Protein AF-A0A270B302-F1 (afdb_monomer_lite)

Structure (mmCIF, N/CA/C/O backbone):
data_AF-A0A270B302-F1
#
_entry.id   AF-A0A270B302-F1
#
loop_
_atom_site.group_PDB
_atom_site.id
_atom_site.type_symbol
_atom_site.label_atom_id
_atom_site.label_alt_id
_atom_site.label_comp_id
_atom_site.label_asym_id
_atom_site.label_entity_id
_atom_site.label_seq_id
_atom_site.pdbx_PDB_ins_code
_atom_site.Cartn_x
_atom_site.Cartn_y
_atom_site.Cartn_z
_atom_site.occupancy
_atom_site.B_iso_or_equiv
_atom_site.auth_seq_id
_atom_site.auth_comp_id
_atom_site.auth_asym_id
_atom_site.auth_atom_id
_atom_site.pdbx_PDB_model_num
ATOM 1 N N . MET A 1 1 ? -52.732 8.296 9.130 1.00 56.81 1 MET A N 1
ATOM 2 C CA . MET A 1 1 ? -51.969 8.381 10.397 1.00 56.81 1 MET A CA 1
ATOM 3 C C . MET A 1 1 ? -50.623 7.704 10.177 1.00 56.81 1 MET A C 1
ATOM 5 O O . MET A 1 1 ? -50.614 6.596 9.661 1.00 56.81 1 MET A O 1
ATOM 9 N N . GLY A 1 2 ? -49.505 8.390 10.431 1.00 74.88 2 GLY A N 1
ATOM 10 C CA . GLY A 1 2 ? -48.160 7.853 10.175 1.00 74.88 2 GLY A CA 1
ATOM 11 C C . GLY A 1 2 ? -47.655 7.004 11.341 1.00 74.88 2 GLY A C 1
ATOM 12 O O . GLY A 1 2 ? -47.826 7.389 12.493 1.00 74.88 2 GLY A O 1
ATOM 13 N N . ASN A 1 3 ? -47.038 5.857 11.051 1.00 78.06 3 ASN A N 1
ATOM 14 C CA . ASN A 1 3 ? -46.479 4.977 12.078 1.00 78.06 3 ASN A CA 1
ATOM 15 C C . ASN A 1 3 ? -45.327 5.652 12.839 1.00 78.06 3 ASN A C 1
ATOM 17 O O . ASN A 1 3 ? -44.402 6.201 12.235 1.00 78.06 3 ASN A O 1
ATOM 21 N N . GLN A 1 4 ? -45.359 5.558 14.170 1.00 79.88 4 GLN A N 1
ATOM 22 C CA . GLN A 1 4 ? -44.316 6.092 15.043 1.00 79.88 4 GLN A CA 1
ATOM 23 C C . GLN A 1 4 ? -43.070 5.202 14.995 1.00 79.88 4 GLN A C 1
ATOM 25 O O . GLN A 1 4 ? -43.140 4.002 15.270 1.00 79.88 4 GLN A O 1
ATOM 30 N N . ARG A 1 5 ? -41.910 5.781 14.656 1.00 84.62 5 ARG A N 1
ATOM 31 C CA . ARG A 1 5 ? -40.636 5.047 14.690 1.00 84.62 5 ARG A CA 1
ATOM 32 C C . ARG A 1 5 ? -40.304 4.659 16.129 1.00 84.62 5 ARG A C 1
ATOM 34 O O . ARG A 1 5 ? -40.235 5.521 17.001 1.00 84.62 5 ARG A O 1
ATOM 41 N N . ARG A 1 6 ? -40.046 3.371 16.354 1.00 84.38 6 ARG A N 1
ATOM 42 C CA . ARG A 1 6 ? -39.422 2.862 17.580 1.00 84.38 6 ARG A CA 1
ATOM 43 C C . ARG A 1 6 ? -37.920 2.726 17.349 1.00 84.38 6 ARG A C 1
ATOM 45 O O . ARG A 1 6 ? -37.509 2.115 16.367 1.00 84.38 6 ARG A O 1
ATOM 52 N N . ILE A 1 7 ? -37.123 3.306 18.241 1.00 84.56 7 ILE A N 1
ATOM 53 C CA . ILE A 1 7 ? -35.661 3.200 18.238 1.00 84.56 7 ILE A CA 1
ATOM 54 C C . ILE A 1 7 ? -35.277 2.332 19.434 1.00 84.56 7 ILE A C 1
ATOM 56 O O . ILE A 1 7 ? -35.614 2.670 20.564 1.00 84.56 7 ILE A O 1
ATOM 60 N N . ASN A 1 8 ? -34.585 1.224 19.178 1.00 86.00 8 ASN A N 1
ATOM 61 C CA . ASN A 1 8 ? -33.998 0.384 20.219 1.00 86.00 8 ASN A CA 1
ATOM 62 C C . ASN A 1 8 ? -32.498 0.671 20.296 1.00 86.00 8 ASN A C 1
ATOM 64 O O . ASN A 1 8 ? -31.819 0.674 19.269 1.00 86.00 8 ASN A O 1
ATOM 68 N N . ILE A 1 9 ? -31.989 0.898 21.506 1.00 87.19 9 ILE A N 1
ATOM 69 C CA . ILE A 1 9 ? -30.572 1.168 21.771 1.00 87.19 9 ILE A CA 1
ATOM 70 C C . ILE A 1 9 ? -29.973 -0.055 22.465 1.00 87.19 9 ILE A C 1
ATOM 72 O O . ILE A 1 9 ? -30.571 -0.596 23.392 1.00 87.19 9 ILE A O 1
ATOM 76 N N . ASN A 1 10 ? -28.794 -0.490 22.012 1.00 94.00 10 ASN A N 1
ATOM 77 C CA . ASN A 1 10 ? -28.007 -1.524 22.680 1.00 94.00 10 ASN A CA 1
ATOM 78 C C . ASN A 1 10 ? -26.925 -0.847 23.546 1.00 94.00 10 ASN A C 1
ATOM 80 O O . ASN A 1 10 ? -25.989 -0.283 22.976 1.00 94.00 10 ASN A O 1
ATOM 84 N N . PRO A 1 11 ? -27.011 -0.921 24.887 1.00 93.50 11 PRO A N 1
ATOM 85 C CA . PRO A 1 11 ? -26.061 -0.259 25.780 1.00 93.50 11 PRO A CA 1
ATOM 86 C C . PRO A 1 11 ? -24.614 -0.718 25.572 1.00 93.50 11 PRO A C 1
ATOM 88 O O . PRO A 1 11 ? -23.720 0.114 25.474 1.00 93.5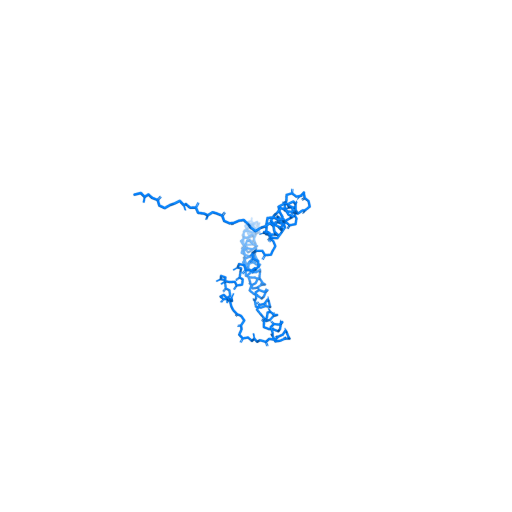0 11 PRO A O 1
ATOM 91 N N . ASN A 1 12 ? -24.384 -2.025 25.394 1.00 95.38 12 ASN A N 1
ATOM 92 C CA . ASN A 1 12 ? -23.039 -2.571 25.176 1.00 95.38 12 ASN A CA 1
ATOM 93 C C . ASN A 1 12 ? -22.401 -2.024 23.896 1.00 95.38 12 ASN A C 1
ATOM 95 O O . ASN A 1 12 ? -21.197 -1.782 23.840 1.00 95.38 12 ASN A O 1
ATOM 99 N N . TRP A 1 13 ? -23.215 -1.831 22.857 1.00 94.12 13 TRP A N 1
ATOM 100 C CA . TRP A 1 13 ? -22.752 -1.258 21.599 1.00 94.12 13 TRP A CA 1
ATOM 101 C C . TRP A 1 13 ? -22.390 0.223 21.740 1.00 94.12 13 TRP A C 1
ATOM 103 O O . TRP A 1 13 ? -21.424 0.678 21.129 1.00 94.12 13 TRP A O 1
ATOM 113 N N . GLU A 1 14 ? -23.135 0.981 22.547 1.00 94.56 14 GLU A N 1
ATOM 114 C CA . GLU A 1 14 ? -22.777 2.372 22.839 1.00 94.56 14 GLU A CA 1
ATOM 115 C C . GLU A 1 14 ? -21.459 2.466 23.604 1.00 94.56 14 GLU A C 1
ATOM 117 O O . GLU A 1 14 ? -20.573 3.201 23.170 1.00 94.56 14 GLU A O 1
ATOM 122 N N . SER A 1 15 ? -21.262 1.638 24.634 1.00 95.50 15 SER A N 1
ATOM 123 C CA . SER A 1 15 ? -20.011 1.614 25.402 1.00 95.50 15 SER A CA 1
ATOM 124 C C . SER A 1 15 ? -18.791 1.292 24.529 1.00 95.50 15 SER A C 1
ATOM 126 O O . SER A 1 15 ? -17.743 1.921 24.655 1.00 95.50 15 SER A O 1
ATOM 128 N N . GLN A 1 16 ? -18.917 0.352 23.587 1.00 96.44 16 GLN A N 1
ATOM 129 C CA . GLN A 1 16 ? -17.839 0.033 22.642 1.00 96.44 16 GLN A CA 1
ATOM 130 C C . GLN A 1 16 ? -17.518 1.203 21.703 1.00 96.44 16 GLN A C 1
ATOM 132 O O . GLN A 1 16 ? -16.350 1.470 21.418 1.00 96.44 16 GLN A O 1
ATOM 137 N N . LYS A 1 17 ? -18.541 1.917 21.217 1.00 95.44 17 LYS A N 1
ATOM 138 C CA . LYS A 1 17 ? -18.345 3.095 20.362 1.00 95.44 17 LYS A CA 1
ATOM 139 C C . LYS A 1 17 ? -17.685 4.241 21.115 1.00 95.44 17 LYS A C 1
ATOM 141 O O . LYS A 1 17 ? -16.839 4.914 20.534 1.00 95.44 17 LYS A O 1
ATOM 146 N N . GLU A 1 18 ? -18.070 4.475 22.366 1.00 96.06 18 GLU A N 1
ATOM 147 C CA . GLU A 1 18 ? -17.437 5.478 23.226 1.00 96.06 18 GLU A CA 1
ATOM 148 C C . GLU A 1 18 ? -15.966 5.155 23.453 1.00 96.06 18 GLU A C 1
ATOM 150 O O . GLU A 1 18 ? -15.122 5.993 23.144 1.00 96.06 18 GLU A O 1
ATOM 155 N N . TYR A 1 19 ? -15.651 3.911 23.822 1.00 95.38 19 TYR A N 1
ATOM 156 C CA . TYR A 1 19 ? -14.269 3.457 23.963 1.00 95.38 19 TYR A CA 1
ATOM 157 C C . TYR A 1 19 ? -13.444 3.702 22.689 1.00 95.38 19 TYR A C 1
ATOM 159 O O . TYR A 1 19 ? -12.371 4.299 22.737 1.00 95.38 19 TYR A O 1
ATOM 167 N N . ILE A 1 20 ? -13.957 3.310 21.517 1.00 94.25 20 ILE A N 1
ATOM 168 C CA . ILE A 1 20 ? -13.257 3.540 20.243 1.00 94.25 20 ILE A CA 1
ATOM 169 C C . ILE A 1 20 ? -13.099 5.039 19.955 1.00 94.25 20 ILE A C 1
ATOM 171 O O . ILE A 1 20 ? -12.041 5.453 19.478 1.00 94.25 20 ILE A O 1
ATOM 175 N N . ARG A 1 21 ? -14.114 5.870 20.235 1.00 94.56 21 ARG A N 1
ATOM 176 C CA . ARG A 1 21 ? -14.009 7.327 20.057 1.00 94.56 21 ARG A CA 1
ATOM 177 C C . ARG A 1 21 ? -12.933 7.919 20.945 1.00 94.56 21 ARG A C 1
ATOM 179 O O . ARG A 1 21 ? -12.169 8.737 20.446 1.00 94.56 21 ARG A O 1
ATOM 186 N N . GLU A 1 22 ? -12.853 7.524 22.209 1.00 95.38 22 GLU A N 1
ATOM 187 C CA . GLU A 1 22 ? -11.812 7.998 23.123 1.00 95.38 22 GLU A CA 1
ATOM 188 C C . GLU A 1 22 ? -10.421 7.625 22.612 1.00 95.38 22 GLU A C 1
ATOM 190 O O . GLU A 1 22 ? -9.557 8.493 22.485 1.00 95.38 22 GLU A O 1
ATOM 195 N N . GLN A 1 23 ? -10.231 6.366 22.206 1.00 93.38 23 GLN A N 1
ATOM 196 C CA . GLN A 1 23 ? -8.964 5.900 21.639 1.00 93.38 23 GLN A CA 1
ATOM 197 C C . GLN A 1 23 ? -8.580 6.686 20.377 1.00 93.38 23 GLN A C 1
ATOM 199 O O . GLN A 1 23 ? -7.456 7.172 20.277 1.00 93.38 23 GLN A O 1
ATOM 204 N N . LEU A 1 24 ? -9.512 6.879 19.437 1.00 92.75 24 LEU A N 1
ATOM 205 C CA . LEU A 1 24 ? -9.273 7.640 18.203 1.00 92.75 24 LEU A CA 1
ATOM 206 C C . LEU A 1 24 ? -9.093 9.145 18.433 1.00 92.75 24 LEU A C 1
ATOM 208 O O . LEU A 1 24 ? -8.446 9.803 17.621 1.00 92.75 24 LEU A O 1
ATOM 212 N N . SER A 1 25 ? 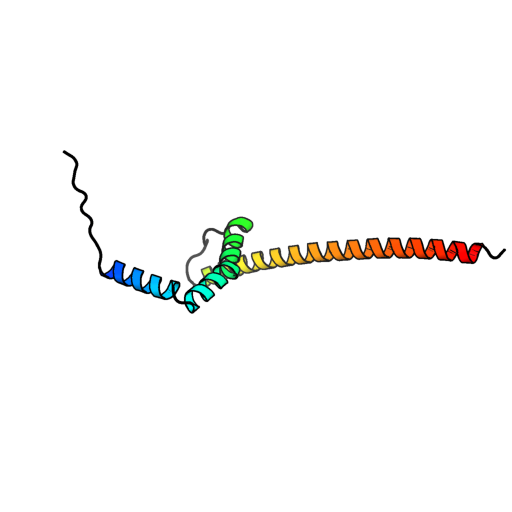-9.677 9.694 19.499 1.00 93.94 25 SER A N 1
ATOM 213 C CA . SER A 1 25 ? -9.589 11.122 19.827 1.00 93.94 25 SER A CA 1
ATOM 214 C C . SER A 1 25 ? -8.316 11.461 20.593 1.00 93.94 25 SER A C 1
ATOM 216 O O . SER A 1 25 ? -7.893 12.616 20.559 1.00 93.94 25 SER A O 1
ATOM 218 N N . SER A 1 26 ? -7.689 10.480 21.247 1.00 95.88 26 SER A N 1
ATOM 219 C CA . SER A 1 26 ? -6.408 10.663 21.927 1.00 95.88 26 SER A CA 1
ATOM 220 C C . SER A 1 26 ? -5.310 11.132 20.950 1.00 95.88 26 SER A C 1
ATOM 222 O O . SER A 1 26 ? -5.286 10.685 19.799 1.00 95.88 26 SER A O 1
ATOM 224 N N . PRO A 1 27 ? -4.368 11.998 21.371 1.00 95.69 27 PRO A N 1
ATOM 225 C CA . PRO A 1 27 ? -3.270 12.442 20.506 1.00 95.69 27 PRO A CA 1
ATOM 226 C C . PRO A 1 27 ? -2.432 11.283 19.947 1.00 95.69 27 PRO A C 1
ATOM 228 O O . PRO A 1 27 ? -2.038 11.302 18.782 1.00 95.69 27 PRO A O 1
ATOM 231 N N . GLU A 1 28 ? -2.204 10.247 20.758 1.00 95.31 28 GLU A N 1
ATOM 232 C CA . GLU A 1 28 ? -1.496 9.033 20.348 1.00 95.31 28 GLU A CA 1
ATOM 233 C C . GLU A 1 28 ? -2.276 8.259 19.275 1.00 95.31 28 GLU A C 1
ATOM 235 O O . GLU A 1 28 ? -1.728 7.932 18.220 1.00 95.31 28 GLU A O 1
ATOM 240 N N . GLY A 1 29 ? -3.574 8.027 19.493 1.00 93.69 29 GLY A N 1
ATOM 241 C CA . GLY A 1 29 ? -4.434 7.346 18.529 1.00 93.69 29 GLY A CA 1
ATOM 242 C C . GLY A 1 29 ? -4.541 8.100 17.205 1.00 93.69 29 GLY A C 1
ATOM 243 O O . GLY A 1 29 ? -4.469 7.484 16.138 1.00 93.69 29 GLY A O 1
ATOM 244 N N . GLN A 1 30 ? -4.621 9.433 17.248 1.00 94.81 30 GLN A N 1
ATOM 245 C CA . GLN A 1 30 ? -4.589 10.273 16.050 1.00 94.81 30 GLN A CA 1
ATOM 246 C C . GLN A 1 30 ? -3.262 10.145 15.295 1.00 94.81 30 GLN A C 1
ATOM 248 O O . GLN A 1 30 ? -3.271 10.006 14.069 1.00 94.81 30 GLN A O 1
ATOM 253 N N . ALA A 1 31 ? -2.129 10.144 16.002 1.00 95.25 31 ALA A N 1
ATOM 254 C CA . ALA A 1 31 ? -0.811 9.984 15.393 1.00 95.25 31 ALA A CA 1
ATOM 255 C C . ALA A 1 31 ? -0.654 8.611 14.717 1.00 95.25 31 ALA A C 1
ATOM 257 O O . ALA A 1 31 ? -0.220 8.528 13.564 1.00 95.25 31 ALA A O 1
ATOM 258 N N . ILE A 1 32 ? -1.075 7.534 15.388 1.00 93.94 32 ILE A N 1
ATOM 259 C CA . ILE A 1 32 ? -1.080 6.180 14.819 1.00 93.94 32 ILE A CA 1
ATOM 260 C C . ILE A 1 32 ? -1.977 6.141 13.581 1.00 93.94 32 ILE A C 1
ATOM 262 O O . ILE A 1 32 ? -1.559 5.667 12.525 1.00 93.94 32 ILE A O 1
ATOM 266 N N . PHE A 1 33 ? -3.194 6.674 13.669 1.00 91.62 33 PHE A N 1
ATOM 267 C CA . PHE A 1 33 ? -4.135 6.680 12.553 1.00 91.62 33 PHE A CA 1
ATOM 268 C C . PHE A 1 33 ? -3.608 7.467 11.344 1.00 91.62 33 PHE A C 1
ATOM 270 O O . PHE A 1 33 ? -3.728 7.008 10.205 1.00 91.62 33 PHE A O 1
ATOM 277 N N . ALA A 1 34 ? -2.966 8.615 11.574 1.00 92.56 34 ALA A N 1
ATOM 278 C CA . ALA A 1 34 ? -2.316 9.395 10.524 1.00 92.56 34 ALA A CA 1
ATOM 279 C C . ALA A 1 34 ? -1.193 8.602 9.837 1.00 92.56 34 ALA A C 1
ATOM 281 O O . ALA A 1 34 ? -1.130 8.571 8.607 1.00 92.56 34 ALA A O 1
ATOM 282 N N . LYS A 1 35 ? -0.363 7.891 10.610 1.00 93.88 35 LYS A N 1
ATOM 283 C CA . LYS A 1 35 ? 0.694 7.022 10.073 1.00 93.88 35 LYS A CA 1
ATOM 284 C C . LYS A 1 35 ? 0.127 5.905 9.193 1.00 93.88 35 LYS A C 1
ATOM 286 O O . LYS A 1 35 ? 0.614 5.686 8.086 1.00 93.88 35 LYS A O 1
ATOM 291 N N . ARG A 1 36 ? -0.966 5.259 9.613 1.00 93.62 36 ARG A N 1
ATOM 292 C CA . ARG A 1 36 ? -1.628 4.198 8.829 1.00 93.62 36 ARG A CA 1
ATOM 293 C C . ARG A 1 36 ? -2.169 4.692 7.488 1.00 93.62 36 ARG A C 1
ATOM 295 O O . ARG A 1 36 ? -2.075 3.976 6.497 1.00 93.62 36 ARG A O 1
ATOM 302 N N . LYS A 1 37 ? -2.683 5.925 7.420 1.00 91.38 37 LYS A N 1
ATOM 303 C CA . LYS A 1 37 ? -3.115 6.525 6.143 1.00 91.38 37 LYS A CA 1
ATOM 304 C C . LYS A 1 37 ? -1.970 6.708 5.149 1.00 91.38 37 LYS A C 1
ATOM 306 O O . LYS A 1 37 ? -2.210 6.691 3.946 1.00 91.38 37 LYS A O 1
ATOM 311 N N . LEU A 1 38 ? -0.756 6.922 5.648 1.00 90.44 38 LEU A N 1
ATOM 312 C CA . LEU A 1 38 ? 0.434 7.133 4.828 1.00 90.44 38 LEU A CA 1
ATOM 313 C C . LEU A 1 38 ? 1.121 5.823 4.437 1.00 90.44 38 LEU A C 1
ATOM 315 O O . LEU A 1 38 ? 1.641 5.721 3.330 1.00 90.44 38 LEU A O 1
ATOM 319 N N . GLU A 1 39 ? 1.134 4.834 5.327 1.00 89.25 39 GLU A N 1
ATOM 320 C CA . GLU A 1 39 ? 1.917 3.607 5.144 1.00 89.25 39 GLU A CA 1
ATOM 321 C C . GLU A 1 39 ? 1.044 2.407 4.751 1.00 89.25 39 GLU A C 1
ATOM 323 O O . GLU A 1 39 ? 1.282 1.776 3.717 1.00 89.25 39 GLU A O 1
ATOM 328 N N . ASP A 1 40 ? 0.002 2.122 5.535 1.00 88.56 40 ASP A N 1
ATOM 329 C CA . ASP A 1 40 ? -0.827 0.921 5.384 1.00 88.56 40 ASP A CA 1
ATOM 330 C C . ASP A 1 40 ? -1.806 1.046 4.211 1.00 88.56 40 ASP A C 1
ATOM 332 O O . ASP A 1 40 ? -1.847 0.194 3.318 1.00 88.56 40 ASP A O 1
ATOM 336 N N . GLU A 1 41 ? -2.615 2.109 4.205 1.00 90.25 4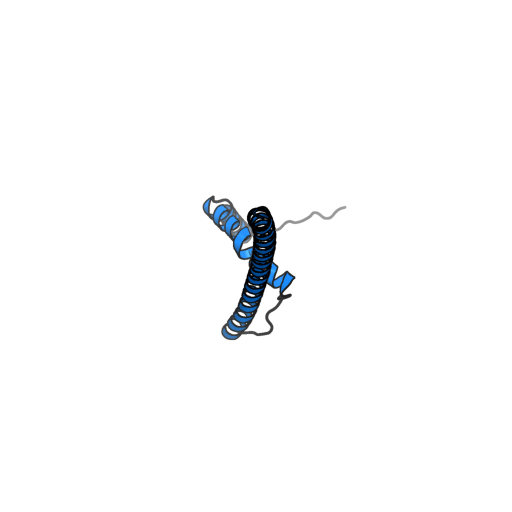1 GLU A N 1
ATOM 337 C CA . GLU A 1 41 ? -3.692 2.298 3.224 1.00 90.25 41 GLU A CA 1
ATOM 338 C C . GLU A 1 41 ? -3.176 2.296 1.775 1.00 90.25 41 GLU A C 1
ATOM 340 O O . GLU A 1 41 ? -3.765 1.606 0.934 1.00 90.25 41 GLU A O 1
ATOM 345 N N . PRO A 1 42 ? -2.044 2.950 1.440 1.00 90.88 42 PRO A N 1
ATOM 346 C CA . PRO A 1 42 ? -1.497 2.883 0.089 1.00 90.88 42 PRO A CA 1
ATOM 347 C C . PRO A 1 42 ? -1.031 1.479 -0.298 1.00 90.88 42 PRO A C 1
ATOM 349 O O . PRO A 1 42 ? -1.175 1.094 -1.461 1.00 90.88 42 PRO A O 1
ATOM 352 N N . ALA A 1 43 ? -0.513 0.687 0.648 1.00 88.62 43 ALA A N 1
ATOM 353 C CA . ALA A 1 43 ? -0.121 -0.693 0.383 1.00 88.62 43 ALA A CA 1
ATOM 354 C C . ALA A 1 43 ? -1.348 -1.548 0.028 1.00 88.62 43 ALA A C 1
ATOM 356 O O . ALA A 1 43 ? -1.368 -2.184 -1.029 1.00 88.62 43 ALA A O 1
ATOM 357 N N . PHE A 1 44 ? -2.412 -1.500 0.834 1.00 89.81 44 PHE A N 1
ATOM 358 C CA . PHE A 1 44 ? -3.655 -2.228 0.551 1.00 89.81 44 PHE A CA 1
ATOM 359 C C . PHE A 1 44 ? -4.361 -1.724 -0.712 1.00 89.81 44 PHE A C 1
ATOM 361 O O . PHE A 1 44 ? -4.877 -2.527 -1.497 1.00 89.81 44 PHE A O 1
ATOM 368 N N . GLY A 1 45 ? -4.356 -0.412 -0.944 1.00 92.69 45 GLY A N 1
ATOM 369 C CA . GLY A 1 45 ? -4.858 0.205 -2.167 1.00 92.69 45 GLY A CA 1
ATOM 370 C C . GLY A 1 45 ? -4.115 -0.302 -3.401 1.00 92.69 45 GLY A C 1
ATOM 371 O O . GLY A 1 45 ? -4.748 -0.707 -4.374 1.00 92.69 45 GLY A O 1
ATOM 372 N N . ASN A 1 46 ? -2.783 -0.381 -3.342 1.00 92.62 46 ASN A N 1
ATOM 373 C CA . ASN A 1 46 ? -1.951 -0.915 -4.418 1.00 92.62 46 ASN A CA 1
ATOM 374 C C . ASN A 1 46 ? -2.263 -2.391 -4.714 1.00 92.62 46 ASN A C 1
ATOM 376 O O . ASN A 1 46 ? -2.424 -2.758 -5.880 1.00 92.62 46 ASN A O 1
ATOM 380 N N . LEU A 1 47 ? -2.412 -3.228 -3.681 1.00 94.38 47 LEU A N 1
ATOM 381 C CA . LEU A 1 47 ? -2.796 -4.633 -3.856 1.00 94.38 47 LEU A CA 1
ATOM 382 C C . LEU A 1 47 ? -4.143 -4.768 -4.585 1.00 94.38 47 LEU A C 1
ATOM 384 O O . LEU A 1 47 ? -4.273 -5.547 -5.531 1.00 94.38 47 LEU A O 1
ATOM 388 N N . LYS A 1 48 ? -5.139 -3.974 -4.188 1.00 92.94 48 LYS A N 1
ATOM 389 C CA . LYS A 1 48 ? -6.490 -4.039 -4.762 1.00 92.94 48 LYS A CA 1
ATOM 390 C C . LYS A 1 48 ? -6.582 -3.428 -6.159 1.00 92.94 48 LYS A C 1
ATOM 392 O O . LYS A 1 48 ? -7.246 -4.000 -7.022 1.00 92.94 48 LYS A O 1
ATOM 397 N N . ALA A 1 49 ? -5.966 -2.269 -6.379 1.00 93.31 49 ALA A N 1
ATOM 398 C CA . ALA A 1 49 ? -6.092 -1.509 -7.619 1.00 93.31 49 ALA A CA 1
ATOM 399 C C . ALA A 1 49 ? -5.135 -2.012 -8.707 1.00 93.31 49 ALA A C 1
ATOM 401 O O . ALA A 1 49 ? -5.569 -2.271 -9.828 1.00 93.31 49 ALA A O 1
ATOM 402 N N . ASN A 1 50 ? -3.856 -2.205 -8.369 1.00 91.00 50 ASN A N 1
ATOM 403 C CA . ASN A 1 50 ? -2.817 -2.532 -9.347 1.00 91.00 50 ASN A CA 1
ATOM 404 C C . ASN A 1 50 ? -2.631 -4.041 -9.517 1.00 91.00 50 ASN A C 1
ATOM 406 O O . ASN A 1 50 ? -2.509 -4.509 -10.644 1.00 91.00 50 ASN A O 1
ATOM 410 N N . LEU A 1 51 ? -2.660 -4.814 -8.425 1.00 92.25 51 LEU A N 1
ATOM 411 C CA . LEU A 1 51 ? -2.549 -6.280 -8.493 1.00 92.25 51 LEU A CA 1
ATOM 412 C C . LEU A 1 51 ? -3.903 -6.992 -8.600 1.00 92.25 51 LEU A C 1
ATOM 414 O O . LEU A 1 51 ? -3.940 -8.211 -8.734 1.00 92.25 51 LEU A O 1
ATOM 418 N N . ARG A 1 52 ? -5.020 -6.248 -8.547 1.00 94.19 52 ARG A N 1
ATOM 419 C CA . ARG A 1 52 ? -6.396 -6.784 -8.585 1.00 94.19 52 ARG A CA 1
ATOM 420 C C . ARG A 1 52 ? -6.661 -7.863 -7.527 1.00 94.19 52 ARG A C 1
ATOM 422 O O . ARG A 1 52 ? -7.603 -8.647 -7.654 1.00 94.19 52 ARG A O 1
ATOM 429 N N . PHE A 1 53 ? -5.873 -7.877 -6.455 1.00 95.00 53 PHE A N 1
ATOM 430 C CA . PHE A 1 53 ? -5.998 -8.848 -5.384 1.00 95.00 53 PHE A CA 1
ATOM 431 C C . PHE A 1 53 ? -7.143 -8.445 -4.452 1.00 95.00 53 PHE A C 1
ATOM 433 O O . PHE A 1 53 ? -7.045 -7.483 -3.690 1.00 95.00 53 PHE A O 1
ATOM 440 N N . ARG A 1 54 ? -8.269 -9.157 -4.560 1.00 93.44 54 ARG A N 1
ATOM 441 C CA . ARG A 1 54 ? -9.499 -8.877 -3.794 1.00 93.44 54 ARG A CA 1
ATOM 442 C C . ARG A 1 54 ? -9.909 -10.001 -2.851 1.00 93.44 54 ARG A C 1
ATOM 444 O O . ARG A 1 54 ? -10.700 -9.767 -1.945 1.00 93.44 54 ARG A O 1
ATOM 451 N N . ARG A 1 55 ? -9.414 -11.214 -3.085 1.00 95.50 55 ARG A N 1
ATOM 452 C CA . ARG A 1 55 ? -9.783 -12.418 -2.342 1.00 95.50 55 ARG A CA 1
ATOM 453 C C . ARG A 1 55 ? -8.605 -13.374 -2.300 1.00 95.50 55 ARG A C 1
ATOM 455 O O . ARG A 1 55 ? -7.890 -13.485 -3.290 1.00 95.50 55 ARG A O 1
ATOM 462 N N . LEU A 1 56 ? -8.483 -14.084 -1.188 1.00 95.88 56 LEU A N 1
ATOM 463 C CA . LEU A 1 56 ? -7.621 -15.253 -1.089 1.00 95.88 56 LEU A CA 1
ATOM 464 C C . LEU A 1 56 ? -8.243 -16.402 -1.887 1.00 95.88 56 LEU A C 1
ATOM 466 O O . LEU A 1 56 ? -9.470 -16.579 -1.901 1.00 95.88 56 LEU A O 1
ATOM 470 N N . SER A 1 57 ? -7.398 -17.152 -2.576 1.00 95.75 57 SER A N 1
ATOM 471 C CA . SER A 1 57 ? -7.766 -18.369 -3.293 1.00 95.75 57 SER A CA 1
ATOM 472 C C . SER A 1 57 ? -7.715 -19.598 -2.386 1.00 95.75 57 SER A C 1
ATOM 474 O O . SER A 1 57 ? -8.459 -20.552 -2.616 1.00 95.75 57 SER A O 1
ATOM 476 N N . VAL A 1 58 ? -6.906 -19.557 -1.323 1.00 97.44 58 VAL A N 1
ATOM 477 C CA . VAL A 1 58 ? -6.698 -20.681 -0.398 1.00 97.44 58 VAL A CA 1
ATOM 478 C C . VAL A 1 58 ? -7.342 -20.452 0.973 1.00 97.44 58 VAL A C 1
ATOM 480 O O . VAL A 1 58 ? -7.773 -19.350 1.318 1.00 97.44 58 VAL A O 1
ATOM 483 N N . ARG A 1 59 ? -7.428 -21.519 1.778 1.00 97.06 59 ARG A N 1
ATOM 484 C CA . ARG A 1 59 ? -7.974 -21.493 3.144 1.00 97.06 59 ARG A CA 1
ATOM 485 C C . ARG A 1 59 ? -6.976 -22.090 4.133 1.00 97.06 59 ARG A C 1
ATOM 487 O O . ARG A 1 59 ? -6.195 -22.961 3.787 1.00 97.06 59 ARG A O 1
ATOM 494 N N . GLY A 1 60 ? -7.040 -21.661 5.389 1.00 97.62 60 GLY A N 1
ATOM 495 C CA . GLY A 1 60 ? -6.127 -22.123 6.435 1.00 97.62 60 GLY A CA 1
ATOM 496 C C . GLY A 1 60 ? -4.860 -21.271 6.531 1.00 97.62 60 GLY A C 1
ATOM 497 O O . GLY A 1 60 ? -4.283 -20.849 5.529 1.00 97.62 60 GLY A O 1
ATOM 498 N N . LEU A 1 61 ? -4.434 -21.015 7.770 1.00 97.81 61 LEU A N 1
ATOM 499 C CA . LEU A 1 61 ? -3.471 -19.964 8.112 1.00 97.81 61 LEU A CA 1
ATOM 500 C C . LEU A 1 61 ? -2.159 -20.052 7.319 1.00 97.81 61 LEU A C 1
ATOM 502 O O . LEU A 1 61 ? -1.716 -19.064 6.740 1.00 97.81 61 LEU A O 1
ATOM 506 N N . ARG A 1 62 ? -1.563 -21.248 7.235 1.00 98.31 62 ARG A N 1
ATOM 507 C CA . ARG A 1 62 ? -0.289 -21.456 6.529 1.00 98.31 62 ARG A CA 1
ATOM 508 C C . ARG A 1 62 ? -0.380 -21.105 5.043 1.00 98.31 62 ARG A C 1
ATOM 510 O O . ARG A 1 62 ? 0.519 -20.480 4.498 1.00 98.31 62 ARG A O 1
ATOM 517 N N . GLN A 1 63 ? -1.457 -21.521 4.387 1.00 97.88 63 GLN A N 1
ATOM 518 C CA . GLN A 1 63 ? -1.624 -21.342 2.945 1.00 97.88 63 GLN A CA 1
ATOM 519 C C . GLN A 1 63 ? -1.931 -19.877 2.629 1.00 97.88 63 GLN A C 1
ATOM 521 O O . GLN A 1 63 ? -1.342 -19.313 1.713 1.00 97.88 63 GLN A O 1
ATOM 526 N N . VAL A 1 64 ? -2.778 -19.247 3.448 1.00 98.00 64 VAL A N 1
ATOM 527 C CA . VAL A 1 64 ? -3.084 -17.814 3.358 1.00 98.00 64 VAL A CA 1
ATOM 528 C C . VAL A 1 64 ? -1.819 -16.971 3.510 1.00 98.00 64 VAL A C 1
ATOM 530 O O . VAL A 1 64 ? -1.597 -16.064 2.713 1.00 98.00 64 VAL A O 1
ATOM 533 N N . ASN A 1 65 ? -0.956 -17.299 4.475 1.00 98.00 65 ASN A N 1
ATOM 534 C CA . ASN A 1 65 ? 0.319 -16.603 4.654 1.00 98.00 65 ASN A CA 1
ATOM 535 C C . ASN A 1 65 ? 1.219 -16.718 3.416 1.00 98.00 65 ASN A C 1
ATOM 537 O O . ASN A 1 65 ? 1.808 -15.723 2.999 1.00 98.00 65 ASN A O 1
ATOM 541 N N . ASN A 1 66 ? 1.289 -17.899 2.797 1.00 97.88 66 ASN A N 1
ATOM 542 C CA . ASN A 1 66 ? 2.064 -18.093 1.572 1.00 97.88 66 ASN A CA 1
ATOM 543 C C . ASN A 1 66 ? 1.501 -17.270 0.402 1.00 97.88 66 ASN A C 1
ATOM 545 O O . ASN A 1 66 ? 2.262 -16.596 -0.290 1.00 97.88 66 ASN A O 1
ATOM 549 N N . GLU A 1 67 ? 0.180 -17.291 0.195 1.00 97.44 67 GLU A N 1
ATOM 550 C CA . GLU A 1 67 ? -0.479 -16.519 -0.866 1.00 97.44 67 GLU A CA 1
ATOM 551 C C . GLU A 1 67 ? -0.233 -15.013 -0.691 1.00 97.44 67 GLU A C 1
ATOM 553 O O . GLU A 1 67 ? 0.215 -14.344 -1.625 1.00 97.44 67 GLU A O 1
ATOM 558 N N . LEU A 1 68 ? -0.435 -14.489 0.522 1.00 96.19 68 LEU A N 1
ATOM 559 C CA . LEU A 1 68 ? -0.141 -13.091 0.841 1.00 96.19 68 LEU A CA 1
ATOM 560 C C . LEU A 1 68 ? 1.334 -12.750 0.610 1.00 96.19 68 LEU A C 1
ATOM 562 O O . LEU A 1 68 ? 1.627 -11.712 0.020 1.00 96.19 68 LEU A O 1
ATOM 566 N N . GLY A 1 69 ? 2.258 -13.621 1.019 1.00 96.31 69 GLY A N 1
ATOM 567 C CA . GLY A 1 69 ? 3.693 -13.430 0.803 1.00 96.31 69 GLY A CA 1
ATOM 568 C C . GLY A 1 69 ? 4.052 -13.276 -0.676 1.00 96.31 69 GLY A C 1
ATOM 569 O O . GLY A 1 69 ? 4.787 -12.358 -1.038 1.00 96.31 69 GLY A O 1
ATOM 570 N N . ILE A 1 70 ? 3.482 -14.113 -1.548 1.00 96.81 70 ILE A N 1
ATOM 571 C CA . ILE A 1 70 ? 3.680 -14.036 -3.006 1.00 96.81 70 ILE A CA 1
ATOM 572 C C . ILE A 1 70 ? 3.181 -12.701 -3.560 1.00 96.81 70 ILE A C 1
ATOM 574 O O . ILE A 1 70 ? 3.880 -12.034 -4.323 1.00 96.81 70 ILE A O 1
ATOM 578 N N . ILE A 1 71 ? 1.989 -12.277 -3.153 1.00 96.06 71 ILE A N 1
ATOM 579 C CA . ILE A 1 71 ? 1.386 -11.027 -3.627 1.00 96.06 71 ILE A CA 1
ATOM 580 C C . ILE A 1 71 ? 2.183 -9.806 -3.16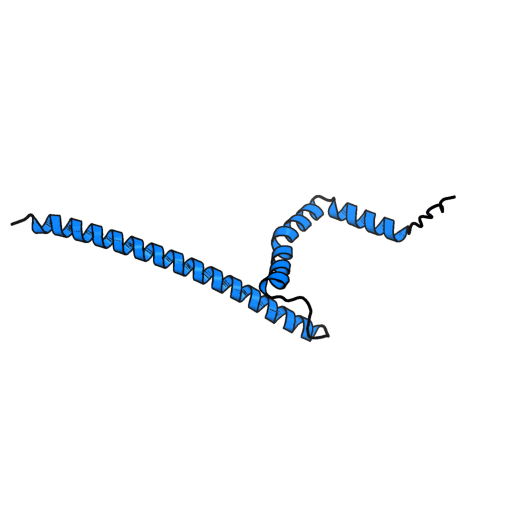6 1.00 96.06 71 ILE A C 1
ATOM 582 O O . ILE A 1 71 ? 2.401 -8.876 -3.947 1.00 96.06 71 ILE A O 1
ATOM 586 N N . LEU A 1 72 ? 2.661 -9.810 -1.923 1.00 95.00 72 LEU A N 1
ATOM 587 C CA . LEU A 1 72 ? 3.521 -8.753 -1.398 1.00 95.00 72 LEU A CA 1
ATOM 588 C C . LEU A 1 72 ? 4.878 -8.723 -2.118 1.00 95.00 72 LEU A C 1
ATOM 590 O O . LEU A 1 72 ? 5.364 -7.641 -2.451 1.00 95.00 72 LEU A O 1
ATOM 594 N N . MET A 1 73 ? 5.459 -9.883 -2.442 1.00 96.75 73 MET A N 1
ATOM 595 C CA . MET A 1 73 ? 6.664 -9.956 -3.276 1.00 96.75 73 MET A CA 1
ATOM 596 C C . MET A 1 73 ? 6.424 -9.360 -4.666 1.00 96.75 73 MET A C 1
ATOM 598 O O . MET A 1 73 ? 7.211 -8.523 -5.105 1.00 96.75 73 MET A O 1
ATOM 602 N N . ALA A 1 74 ? 5.310 -9.690 -5.321 1.00 95.69 74 ALA A N 1
ATOM 603 C CA . ALA A 1 74 ? 4.950 -9.104 -6.612 1.00 95.69 74 ALA A CA 1
ATOM 604 C C . ALA A 1 74 ? 4.787 -7.572 -6.531 1.00 95.69 74 ALA A C 1
ATOM 606 O O . ALA A 1 74 ? 5.258 -6.840 -7.405 1.00 95.69 74 ALA A O 1
ATOM 607 N N . ALA A 1 75 ? 4.175 -7.061 -5.457 1.00 94.12 75 ALA A N 1
ATOM 608 C CA . ALA A 1 75 ? 4.061 -5.622 -5.217 1.00 94.12 75 ALA A CA 1
ATOM 609 C C . ALA A 1 75 ? 5.438 -4.951 -5.079 1.00 94.12 75 ALA A C 1
ATOM 611 O O . ALA A 1 75 ? 5.683 -3.905 -5.690 1.00 94.12 75 ALA A O 1
ATOM 612 N N . ASN A 1 76 ? 6.349 -5.569 -4.325 1.00 93.62 76 ASN A N 1
ATOM 613 C CA . ASN A 1 76 ? 7.709 -5.072 -4.128 1.00 93.62 76 ASN A CA 1
ATOM 614 C C . ASN A 1 76 ? 8.528 -5.106 -5.424 1.00 93.62 76 ASN A C 1
ATOM 616 O O . ASN A 1 76 ? 9.196 -4.124 -5.743 1.00 93.62 76 ASN A O 1
ATOM 620 N N . MET A 1 77 ? 8.424 -6.176 -6.216 1.00 96.19 77 MET A N 1
ATOM 621 C CA . MET A 1 77 ? 9.077 -6.277 -7.526 1.00 96.19 77 MET A CA 1
ATOM 622 C C . MET A 1 77 ? 8.608 -5.175 -8.480 1.00 96.19 77 MET A C 1
ATOM 624 O O . MET A 1 77 ? 9.431 -4.535 -9.128 1.00 96.19 77 MET A O 1
ATOM 628 N N . ASN A 1 78 ? 7.306 -4.875 -8.510 1.00 93.44 78 ASN A N 1
ATOM 629 C CA . ASN A 1 78 ? 6.777 -3.759 -9.300 1.00 93.44 78 ASN A CA 1
ATOM 630 C C . ASN A 1 78 ? 7.339 -2.403 -8.849 1.00 93.44 78 ASN A C 1
ATOM 632 O O . ASN A 1 78 ? 7.608 -1.535 -9.682 1.00 93.44 78 ASN A O 1
ATOM 636 N N . LYS A 1 79 ? 7.529 -2.203 -7.5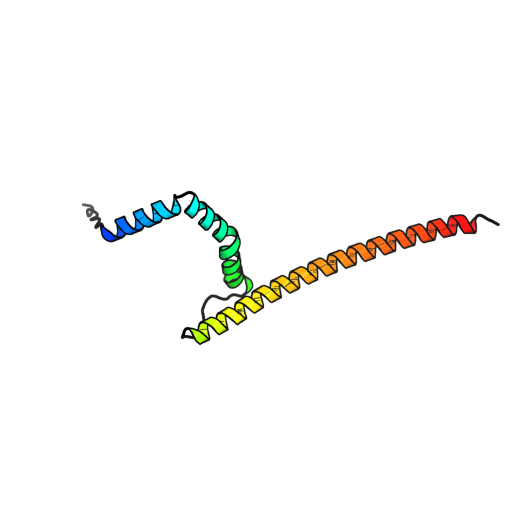40 1.00 92.38 79 LYS A N 1
ATOM 637 C CA . LYS A 1 79 ? 8.159 -0.988 -7.006 1.00 92.38 79 LYS A CA 1
ATOM 638 C C . LYS A 1 79 ? 9.624 -0.893 -7.440 1.00 92.38 79 LYS A C 1
ATOM 640 O O . LYS A 1 79 ? 10.033 0.156 -7.934 1.00 92.38 79 LYS A O 1
ATOM 645 N N . LEU A 1 80 ? 10.377 -1.988 -7.329 1.00 95.94 80 LEU A N 1
ATOM 646 C CA . LEU A 1 80 ? 11.774 -2.067 -7.765 1.00 95.94 80 LEU A CA 1
ATOM 647 C C . LEU A 1 80 ? 11.922 -1.798 -9.266 1.00 95.94 80 LEU A C 1
ATOM 649 O O . LEU A 1 80 ? 12.752 -0.982 -9.655 1.00 95.94 80 LEU A O 1
ATOM 653 N N . ALA A 1 81 ? 11.075 -2.397 -10.103 1.00 95.31 81 ALA A N 1
ATOM 654 C CA . ALA A 1 81 ? 11.097 -2.181 -11.548 1.00 95.31 81 ALA A CA 1
ATOM 655 C C . ALA A 1 81 ? 10.879 -0.702 -11.916 1.00 95.31 81 ALA A C 1
ATOM 657 O O . ALA A 1 81 ? 11.613 -0.150 -12.734 1.00 95.31 81 ALA A O 1
ATOM 658 N N . LYS A 1 82 ? 9.927 -0.023 -11.260 1.00 93.88 82 LYS A N 1
ATOM 659 C CA . LYS A 1 82 ? 9.700 1.422 -11.447 1.00 93.88 82 LYS A CA 1
ATOM 660 C C . LYS A 1 82 ? 10.905 2.257 -11.013 1.00 93.88 82 LYS A C 1
ATOM 662 O O . LYS A 1 82 ? 11.279 3.198 -11.708 1.00 93.88 82 LYS A O 1
ATOM 667 N N . MET A 1 83 ? 11.528 1.912 -9.885 1.00 95.56 83 MET A N 1
ATOM 668 C CA . MET A 1 83 ? 12.741 2.591 -9.417 1.00 95.56 83 MET A CA 1
ATOM 669 C C . MET A 1 83 ? 13.892 2.432 -10.417 1.00 95.56 83 MET A C 1
ATOM 671 O O . MET A 1 83 ? 14.551 3.415 -10.746 1.00 95.56 83 MET A O 1
ATOM 675 N N . MET A 1 84 ? 14.089 1.226 -10.955 1.00 95.69 84 MET A N 1
ATOM 676 C CA . MET A 1 84 ? 15.103 0.954 -11.978 1.00 95.69 84 MET A CA 1
ATOM 677 C C . MET A 1 84 ? 14.831 1.708 -13.285 1.00 95.69 84 MET A C 1
ATOM 679 O O . MET A 1 84 ? 15.753 2.278 -13.866 1.00 95.69 84 MET A O 1
ATOM 683 N N . ALA A 1 85 ? 13.576 1.780 -13.733 1.00 94.81 85 ALA A N 1
ATOM 684 C CA . ALA A 1 85 ? 13.194 2.552 -14.917 1.00 94.81 85 ALA A CA 1
ATOM 685 C C . ALA A 1 85 ? 13.483 4.057 -14.749 1.00 94.81 85 ALA A C 1
ATOM 687 O O . ALA A 1 85 ? 14.035 4.699 -15.641 1.00 94.81 85 ALA A O 1
ATOM 688 N N . ASN A 1 86 ? 13.187 4.623 -13.578 1.00 95.00 86 ASN A N 1
ATOM 689 C CA . ASN A 1 86 ? 13.503 6.024 -13.292 1.00 95.00 86 ASN A CA 1
ATOM 690 C C . ASN A 1 86 ? 15.016 6.268 -13.259 1.00 95.00 86 ASN A C 1
ATOM 692 O O . ASN A 1 86 ? 15.502 7.259 -13.801 1.00 95.00 86 ASN A O 1
ATOM 696 N N . LEU A 1 87 ? 15.763 5.351 -12.644 1.00 94.12 87 LEU A N 1
ATOM 697 C CA . LEU A 1 87 ? 17.212 5.451 -12.536 1.00 94.12 87 LEU A CA 1
ATOM 698 C C . LEU A 1 87 ? 17.886 5.376 -13.913 1.00 94.12 87 LEU A C 1
ATOM 700 O O . LEU A 1 87 ? 18.729 6.210 -14.234 1.00 94.12 87 LEU A O 1
ATOM 704 N N . THR A 1 88 ? 17.471 4.427 -14.754 1.00 93.25 88 THR A N 1
ATOM 705 C CA . THR A 1 88 ? 17.966 4.304 -16.136 1.00 93.25 88 THR A CA 1
ATOM 706 C C . THR A 1 88 ? 17.651 5.544 -16.972 1.00 93.25 88 THR A C 1
ATOM 708 O O . THR A 1 88 ? 18.518 6.010 -17.711 1.00 93.25 88 THR A O 1
ATOM 711 N N . HIS A 1 89 ? 16.470 6.146 -16.808 1.00 93.06 89 HIS A N 1
ATOM 712 C CA . HIS A 1 89 ? 16.133 7.413 -17.461 1.00 93.06 89 HIS A CA 1
ATOM 713 C C . HIS A 1 89 ? 17.067 8.562 -17.036 1.00 93.06 89 HIS A C 1
ATOM 715 O O . HIS A 1 89 ? 17.569 9.299 -17.888 1.00 93.06 89 HIS A O 1
ATOM 721 N N . ILE A 1 90 ? 17.342 8.701 -15.733 1.00 91.81 90 ILE A N 1
ATOM 722 C CA . ILE A 1 90 ? 18.261 9.722 -15.202 1.00 91.81 90 ILE A CA 1
ATOM 723 C C . ILE A 1 90 ? 19.674 9.517 -15.754 1.00 91.81 90 ILE A C 1
ATOM 725 O O . ILE A 1 90 ? 20.274 10.467 -16.260 1.00 91.81 90 ILE A O 1
ATOM 729 N N . PHE A 1 91 ? 20.191 8.286 -15.718 1.00 94.25 91 PHE A N 1
ATOM 730 C CA . PHE A 1 91 ? 21.506 7.973 -16.279 1.00 94.25 91 PHE A CA 1
ATOM 731 C C . PHE A 1 91 ? 21.583 8.302 -17.770 1.00 94.25 91 PHE A C 1
ATOM 733 O O . PHE A 1 91 ? 22.515 8.985 -18.192 1.00 94.25 91 PHE A O 1
ATOM 740 N N . GLY A 1 92 ? 20.572 7.926 -18.557 1.00 94.75 92 GLY A N 1
ATOM 741 C CA . GLY A 1 92 ? 20.523 8.253 -19.983 1.00 94.75 92 GLY A CA 1
ATOM 742 C C . GLY A 1 92 ? 20.539 9.762 -20.256 1.00 94.75 92 GLY A C 1
ATOM 743 O O . GLY A 1 92 ? 21.189 10.223 -21.201 1.00 94.75 92 GLY A O 1
ATOM 744 N N . TRP A 1 93 ? 19.873 10.558 -19.415 1.00 95.75 93 TRP A N 1
ATOM 745 C CA . TRP A 1 93 ? 19.909 12.018 -19.511 1.00 95.75 93 TRP A CA 1
ATOM 746 C C . TRP A 1 93 ? 21.295 12.590 -19.183 1.00 95.75 93 TRP A C 1
ATOM 748 O O . TRP A 1 93 ? 21.811 13.413 -19.945 1.00 95.75 93 TRP A O 1
ATOM 758 N N . ILE A 1 94 ? 21.934 12.107 -18.114 1.00 95.19 94 ILE A N 1
ATOM 759 C CA . ILE A 1 94 ? 23.298 12.501 -17.725 1.00 95.19 94 ILE A CA 1
ATOM 760 C C . ILE A 1 94 ? 24.299 12.152 -18.834 1.00 95.19 94 ILE A C 1
ATOM 762 O O . ILE A 1 94 ? 25.094 13.001 -19.238 1.00 95.19 94 ILE A O 1
ATOM 766 N N . GLU A 1 95 ? 24.231 10.945 -19.396 1.00 95.75 95 GLU A N 1
ATOM 767 C CA . GLU A 1 95 ? 25.091 10.531 -20.510 1.00 95.75 95 GLU A CA 1
ATOM 768 C C . GLU A 1 95 ? 24.876 11.390 -21.760 1.00 95.75 95 GLU A C 1
ATOM 770 O O . GLU A 1 95 ? 25.823 11.741 -22.472 1.00 95.75 95 GLU A O 1
ATOM 775 N N . LYS A 1 96 ? 23.627 11.761 -22.058 1.00 95.69 96 LYS A N 1
ATOM 776 C CA . LYS A 1 96 ? 23.316 12.668 -23.169 1.00 95.69 96 LYS A CA 1
ATOM 777 C C . LYS A 1 96 ? 23.935 14.049 -22.948 1.00 95.69 96 LYS A C 1
ATOM 779 O O . LYS A 1 96 ? 24.553 14.575 -23.873 1.00 95.69 96 LYS A O 1
ATOM 784 N N . LEU A 1 97 ? 23.816 14.612 -21.747 1.00 96.00 97 LEU A N 1
ATOM 785 C CA . LEU A 1 97 ? 24.429 15.897 -21.406 1.00 96.00 97 LEU A CA 1
ATOM 786 C C . LEU A 1 97 ? 25.955 15.851 -21.466 1.00 96.00 97 LEU A C 1
ATOM 788 O O . LEU A 1 97 ? 26.562 16.731 -22.077 1.00 96.00 97 LEU A O 1
ATOM 792 N N . SER A 1 98 ? 26.563 14.808 -20.902 1.00 95.38 98 SER A N 1
ATOM 793 C CA . SER A 1 98 ? 28.011 14.598 -20.943 1.00 95.38 98 SER A CA 1
ATOM 794 C C . SER A 1 98 ? 28.527 14.580 -22.385 1.00 95.38 98 SER A C 1
ATOM 796 O O . SER A 1 98 ? 29.443 15.329 -22.729 1.00 95.38 98 SER A O 1
ATOM 798 N N . ARG A 1 99 ? 27.859 13.846 -23.286 1.00 95.62 99 ARG A N 1
ATOM 799 C CA . ARG A 1 99 ? 28.208 13.829 -24.718 1.00 95.62 99 ARG A CA 1
ATOM 800 C C . ARG A 1 99 ? 28.094 15.199 -25.385 1.00 95.62 99 ARG A C 1
ATOM 802 O O . ARG A 1 99 ? 28.931 15.536 -26.222 1.00 95.62 99 ARG A O 1
ATOM 809 N N . ILE A 1 100 ? 27.073 15.993 -25.054 1.00 94.94 100 ILE A N 1
ATOM 810 C CA . ILE A 1 100 ? 26.914 17.356 -25.593 1.00 94.94 100 ILE A CA 1
ATOM 811 C C . ILE A 1 100 ? 28.063 18.249 -25.121 1.00 94.94 100 ILE A C 1
ATOM 813 O O . ILE A 1 100 ? 28.653 18.970 -25.929 1.00 94.94 100 ILE A O 1
ATOM 817 N N . PHE A 1 101 ? 28.407 18.177 -23.835 1.00 95.31 101 PHE A N 1
ATOM 818 C CA . PHE A 1 101 ? 29.518 18.927 -23.264 1.00 95.31 101 PHE A CA 1
ATOM 819 C C . PHE A 1 101 ? 30.853 18.534 -23.905 1.00 95.31 101 PHE A C 1
ATOM 821 O O . PHE A 1 101 ? 31.569 19.405 -24.394 1.00 95.31 101 PHE A O 1
ATOM 828 N N . GLN A 1 102 ? 31.144 17.235 -24.008 1.00 93.06 102 GLN A N 1
ATOM 829 C CA . GLN A 1 102 ? 32.349 16.724 -24.667 1.00 93.06 102 GLN A CA 1
ATOM 830 C C . GLN A 1 102 ? 32.441 17.168 -26.131 1.00 93.06 102 GLN A C 1
ATOM 832 O O . GLN A 1 102 ? 33.505 17.595 -26.573 1.00 93.06 102 GLN A O 1
ATOM 837 N N . ARG A 1 103 ? 31.331 17.135 -26.886 1.00 93.38 103 ARG A N 1
ATOM 838 C CA . ARG A 1 103 ? 31.294 17.632 -28.275 1.00 93.38 103 ARG A CA 1
ATOM 839 C C . ARG A 1 103 ? 31.599 19.125 -28.347 1.00 93.38 103 ARG A C 1
ATOM 841 O O . ARG A 1 103 ? 32.415 19.527 -29.172 1.00 93.38 103 ARG A O 1
ATOM 848 N N . LYS A 1 104 ? 30.995 19.942 -27.477 1.00 93.06 104 LYS A N 1
ATOM 849 C CA . LYS A 1 104 ? 31.287 21.384 -27.407 1.00 93.06 104 LYS A CA 1
ATOM 850 C C . LYS A 1 104 ? 32.742 21.659 -27.024 1.00 93.06 104 LYS A C 1
ATOM 852 O O . LYS A 1 104 ? 33.376 22.504 -27.647 1.00 93.06 104 LYS A O 1
ATOM 857 N N . TRP A 1 105 ? 33.278 20.937 -26.043 1.00 91.44 105 TRP A N 1
ATOM 858 C CA . TRP A 1 105 ? 34.664 21.083 -25.601 1.00 91.44 105 TRP A CA 1
ATOM 859 C C . TRP A 1 105 ? 35.653 20.688 -26.703 1.00 91.44 105 TRP A C 1
ATOM 861 O O . TRP A 1 105 ? 36.565 21.453 -26.999 1.00 91.44 105 TRP A O 1
ATOM 871 N N . LYS A 1 106 ? 35.409 19.567 -27.394 1.00 90.62 106 LYS A N 1
ATOM 872 C CA . LYS A 1 106 ? 36.226 19.107 -28.524 1.00 90.62 106 LYS A CA 1
ATOM 873 C C . LYS A 1 106 ? 36.234 20.108 -29.684 1.00 90.62 106 LYS A C 1
ATOM 875 O O . LYS A 1 106 ? 37.303 20.383 -30.213 1.00 90.62 106 LYS A O 1
ATOM 880 N N . MET A 1 107 ? 35.081 20.689 -30.039 1.00 89.75 107 MET A N 1
ATOM 881 C CA . MET A 1 107 ? 35.015 21.749 -31.059 1.00 89.75 107 MET A CA 1
ATOM 882 C C . MET A 1 107 ? 35.792 23.003 -30.643 1.00 89.75 107 MET A C 1
ATOM 884 O O . MET A 1 107 ? 36.480 23.611 -31.457 1.00 89.75 107 MET A O 1
ATOM 888 N N . ARG A 1 108 ? 35.709 23.396 -29.366 1.00 88.06 108 ARG A N 1
ATOM 889 C CA . ARG A 1 108 ? 36.439 24.566 -28.864 1.00 88.06 108 ARG A CA 1
ATOM 890 C C . ARG A 1 108 ? 37.949 24.322 -28.842 1.00 88.06 108 ARG 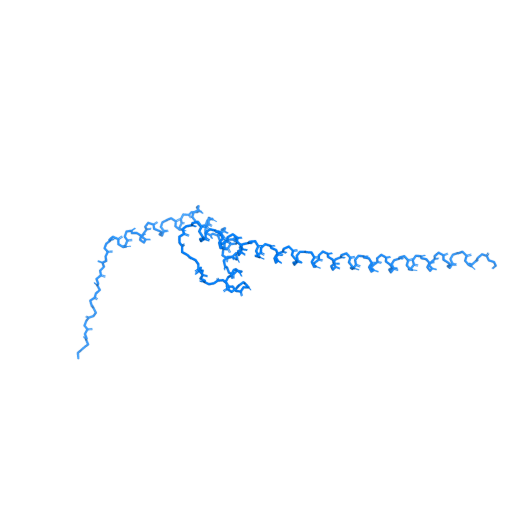A C 1
ATOM 892 O O . ARG A 1 108 ? 38.705 25.215 -29.197 1.00 88.06 108 ARG A O 1
ATOM 899 N N . LEU A 1 109 ? 38.374 23.109 -28.494 1.00 83.69 109 LEU A N 1
ATOM 900 C CA . LEU A 1 109 ? 39.776 22.701 -28.521 1.00 83.69 109 LEU A CA 1
ATOM 901 C C . LEU A 1 109 ? 40.335 22.663 -29.954 1.00 83.69 109 LEU A C 1
ATOM 903 O O . LEU A 1 109 ? 41.428 23.167 -30.187 1.00 83.69 109 LEU A O 1
ATOM 907 N N . SER A 1 110 ? 39.580 22.142 -30.931 1.00 83.25 110 SER A N 1
ATOM 908 C CA . SER A 1 110 ? 40.030 22.107 -32.332 1.00 83.25 110 SER A CA 1
ATOM 909 C C . SER A 1 110 ? 40.171 23.497 -32.954 1.00 83.25 110 SER A C 1
ATOM 911 O O . SER A 1 110 ? 41.076 23.706 -33.751 1.00 83.25 110 SER A O 1
ATOM 913 N N . LEU A 1 111 ? 39.316 24.454 -32.574 1.00 80.62 111 LEU A N 1
ATOM 914 C CA . LEU A 1 111 ? 39.437 25.854 -33.003 1.00 80.62 111 LEU A CA 1
ATOM 915 C C . LEU A 1 111 ? 40.695 26.531 -32.435 1.00 80.62 111 LEU A C 1
ATOM 917 O O . LEU A 1 111 ? 41.323 27.316 -33.133 1.00 80.62 111 LEU A O 1
ATOM 921 N N . PHE A 1 112 ? 41.081 26.210 -31.197 1.00 80.12 112 PHE A N 1
ATOM 922 C CA . PHE A 1 112 ? 42.299 26.742 -30.575 1.00 80.12 112 PHE A CA 1
ATOM 923 C C . PHE A 1 112 ? 43.587 26.168 -31.185 1.00 80.12 112 PHE A C 1
ATOM 925 O O . PHE A 1 112 ? 44.565 26.892 -31.317 1.00 80.12 112 PHE A O 1
ATOM 932 N N . ILE A 1 113 ? 43.593 24.885 -31.562 1.00 74.81 113 ILE A N 1
ATOM 933 C CA . ILE A 1 113 ? 44.776 24.209 -32.128 1.00 74.81 113 ILE A CA 1
ATOM 934 C C . ILE A 1 113 ? 44.903 24.459 -33.644 1.00 74.81 113 ILE A C 1
ATOM 936 O O . ILE A 1 113 ? 46.006 24.522 -34.168 1.00 74.81 113 ILE A O 1
ATOM 940 N N . GLY A 1 114 ? 43.792 24.618 -34.370 1.00 64.00 114 GLY A N 1
ATOM 941 C CA . GLY A 1 114 ? 43.797 24.860 -35.820 1.00 64.00 114 GLY A CA 1
ATOM 942 C C . GLY A 1 114 ? 44.106 26.302 -36.242 1.00 64.00 114 GLY A C 1
ATOM 943 O O . GLY A 1 114 ? 44.270 26.549 -37.429 1.00 64.00 114 GLY A O 1
ATOM 944 N N . GLY A 1 115 ? 44.174 27.246 -35.295 1.00 58.00 115 GLY A N 1
ATOM 945 C CA . GLY A 1 115 ? 44.520 28.653 -35.540 1.00 58.00 115 GLY A CA 1
ATOM 946 C C . GLY A 1 115 ? 46.018 28.969 -35.459 1.00 58.00 115 GLY A C 1
ATOM 947 O O . GLY A 1 115 ? 46.384 30.140 -35.489 1.00 58.00 115 GLY A O 1
ATOM 948 N N . THR A 1 116 ? 46.878 27.957 -35.312 1.00 51.09 116 THR A N 1
ATOM 949 C CA . THR A 1 116 ? 48.340 28.107 -35.254 1.00 51.09 116 THR A CA 1
ATOM 950 C C . THR A 1 116 ? 49.003 27.535 -36.509 1.00 51.09 116 THR A C 1
ATOM 952 O O . THR A 1 116 ? 49.780 26.590 -36.405 1.00 51.09 116 THR A O 1
ATOM 955 N N . TYR A 1 117 ? 48.665 28.072 -37.681 1.00 50.56 117 TYR A N 1
ATOM 956 C CA . TYR A 1 117 ? 49.425 27.965 -38.934 1.00 50.56 117 TYR A CA 1
ATOM 957 C C . TYR A 1 117 ? 49.183 29.220 -39.770 1.00 50.56 117 TYR A C 1
ATOM 959 O O . TYR A 1 117 ? 48.032 29.714 -39.743 1.00 50.56 117 TYR A O 1
#

Foldseek 3Di:
DDDDDDDDDDPVVVVVVVVVCVCCVDPVNVVVVVVCVVPVVVLVVCLCPVVVDDDDPDDDDVSSVVSVVVSVVVSVVVVVVVVVVVVVVVVVVVVVVVVVVVVVVVVVVCVVVVVPD

Organism: NCBI:txid146476

Sequence (117 aa):
MGNQRRININPNWESQKEYIREQLSSPEGQAIFAKRKLEDEPAFGNLKANLRFRRLSVRGLRQVNNELGIILMAANMNKLAKMMANLTHIFGWIEKLSRIFQRKWKMRLSLFIGGTY

InterPro domains:
  IPR025668 Transposase DDE domain [PF13751] (3-81)

Secondary structure (DSSP, 8-state):
-PPPPP----HHHHHHHHHHHHHHHSHHHHHHHHHHHHHHHHHHHHHHHTS---S-SS-SHHHHHHHHHHHHHHHHHHHHHHHHHHHHHHHHHHHHHHHHHHHHHHHHHHHHHTT--

Radius of gyration: 30.6 Å; chains: 1; bounding box: 101×51×65 Å

pLDDT: mean 91.26, std 8.82, range [50.56, 98.31]